Protein AF-A0A699WYA6-F1 (afdb_monomer_lite)

Sequence (122 aa):
RVDKDQLPVEGLEIEIPNAVVVGLRDGQAFYSYTVDDQGVTEESKRLILFVGQRPAPAAHLPVPQVKEAHNGFLEPIAQGPVQVAVAPYHAMAKGDTVKLTWQAYETGGNPLSPYLNTKTLG

Secondary structure (DSSP, 8-state):
-EEGGG--TT-------HHHHHHTTTSEEEE--EEEETTEEEEPPPEEEE-SS--TT--PPPPPEETTEETTEE-TT--S---EE----TT--TT-EEEEEE--B-TTSPBPPPEEEEEE--

Structure (mmCIF, N/CA/C/O backbone):
data_AF-A0A699WYA6-F1
#
_entry.id   AF-A0A699WYA6-F1
#
loop_
_atom_site.group_PDB
_atom_site.id
_atom_site.type_symbol
_atom_site.label_atom_id
_atom_site.label_alt_id
_atom_site.label_comp_id
_atom_site.label_asym_id
_atom_site.label_entity_id
_atom_site.label_seq_id
_atom_site.pdbx_PDB_ins_code
_atom_site.Cartn_x
_atom_site.Cartn_y
_atom_site.Cartn_z
_atom_site.occupancy
_atom_site.B_iso_or_equiv
_atom_site.auth_seq_id
_atom_site.auth_comp_id
_atom_site.auth_asym_id
_atom_site.auth_atom_id
_atom_site.pdbx_PDB_model_num
ATOM 1 N N . ARG A 1 1 ? 17.984 5.170 -19.667 1.00 63.50 1 ARG A N 1
ATOM 2 C CA . ARG A 1 1 ? 18.906 6.254 -19.271 1.00 63.50 1 ARG A CA 1
ATOM 3 C C . ARG A 1 1 ? 18.965 7.213 -20.432 1.00 63.50 1 ARG A C 1
ATOM 5 O O . ARG A 1 1 ? 19.363 6.786 -21.508 1.00 63.50 1 ARG A O 1
ATOM 12 N N . VAL A 1 2 ? 18.501 8.433 -20.220 1.00 70.00 2 VAL A N 1
ATOM 13 C CA . VAL A 1 2 ? 18.543 9.496 -21.225 1.00 70.00 2 VAL A CA 1
ATOM 14 C C . VAL A 1 2 ? 19.164 10.718 -20.570 1.00 70.00 2 VAL A C 1
ATOM 16 O O . VAL A 1 2 ? 18.948 10.944 -19.377 1.00 70.00 2 VAL A O 1
ATOM 19 N N . ASP A 1 3 ? 19.982 11.429 -21.335 1.00 76.12 3 ASP A N 1
ATOM 20 C CA . ASP A 1 3 ? 20.559 12.705 -20.927 1.00 76.12 3 ASP A CA 1
ATOM 21 C C . ASP A 1 3 ? 19.438 13.739 -20.793 1.00 76.12 3 ASP A C 1
ATOM 23 O O . ASP A 1 3 ? 18.596 13.870 -21.686 1.00 76.12 3 ASP A O 1
ATOM 27 N N . LYS A 1 4 ? 19.407 14.449 -19.665 1.00 74.75 4 LYS A N 1
ATOM 28 C CA . LYS A 1 4 ? 18.402 15.469 -19.371 1.00 74.75 4 LYS A CA 1
ATOM 29 C C . LYS A 1 4 ? 18.293 16.522 -20.473 1.00 74.75 4 LYS A C 1
ATOM 31 O O . LYS A 1 4 ? 17.179 16.927 -20.798 1.00 74.75 4 LYS A O 1
ATOM 36 N N . ASP A 1 5 ? 19.416 16.909 -21.073 1.00 79.06 5 ASP A N 1
ATOM 37 C CA . ASP A 1 5 ? 19.468 17.965 -22.089 1.00 79.06 5 ASP A CA 1
ATOM 38 C C . ASP A 1 5 ? 18.929 17.502 -23.456 1.00 79.06 5 ASP A C 1
ATOM 40 O O . ASP A 1 5 ? 18.731 18.310 -24.364 1.00 79.06 5 ASP A O 1
ATOM 44 N N . GLN A 1 6 ? 18.663 16.201 -23.609 1.00 76.94 6 GLN A N 1
ATOM 45 C CA . GLN A 1 6 ? 18.138 15.584 -24.830 1.00 76.94 6 GLN A CA 1
ATOM 46 C C . GLN A 1 6 ? 16.666 15.161 -24.701 1.00 76.94 6 GLN A C 1
ATOM 48 O O . GLN A 1 6 ? 16.121 14.558 -25.627 1.00 76.94 6 GLN A O 1
ATOM 53 N N . LEU A 1 7 ? 16.014 15.446 -23.568 1.00 75.56 7 LEU A N 1
ATOM 54 C CA . LEU A 1 7 ? 14.615 15.087 -23.346 1.00 75.56 7 LEU A CA 1
ATOM 55 C C . LEU A 1 7 ? 13.668 16.117 -23.987 1.00 75.56 7 LEU A C 1
ATOM 57 O O . LEU A 1 7 ? 13.734 17.299 -23.640 1.00 75.56 7 LEU A O 1
ATOM 61 N N . PRO A 1 8 ? 12.746 15.690 -24.872 1.00 79.50 8 PRO A N 1
ATOM 62 C CA . PRO A 1 8 ? 11.667 16.549 -25.347 1.00 79.50 8 PRO A CA 1
ATOM 63 C C . PRO A 1 8 ? 10.783 17.008 -24.183 1.00 79.50 8 PRO A C 1
ATOM 65 O O . PRO A 1 8 ? 10.618 16.284 -23.195 1.00 79.50 8 PRO A O 1
ATOM 68 N N . VAL A 1 9 ? 10.153 18.178 -24.317 1.00 75.50 9 VAL A N 1
ATOM 69 C CA . VAL A 1 9 ? 9.207 18.697 -23.307 1.00 75.50 9 VAL A CA 1
ATOM 70 C C . VAL A 1 9 ? 7.998 17.767 -23.170 1.00 75.50 9 VAL A C 1
ATOM 72 O O . VAL A 1 9 ? 7.421 17.634 -22.093 1.00 75.50 9 VAL A O 1
ATOM 75 N N . GLU A 1 10 ? 7.646 17.081 -24.254 1.00 80.88 10 GLU A N 1
ATOM 76 C CA . GLU A 1 10 ? 6.561 16.107 -24.333 1.00 80.88 10 GLU A CA 1
ATOM 77 C C . GLU A 1 10 ? 6.921 14.751 -23.693 1.00 80.88 10 GLU A C 1
ATOM 79 O O . GLU A 1 10 ? 6.043 13.912 -23.492 1.00 80.88 10 GLU A O 1
ATOM 84 N N . GLY A 1 11 ? 8.193 14.542 -23.333 1.00 76.19 11 GLY A N 1
ATOM 85 C CA . GLY A 1 11 ? 8.719 13.286 -22.808 1.00 76.19 11 GLY A CA 1
ATOM 86 C C . GLY A 1 11 ? 9.329 12.382 -23.882 1.00 76.19 11 GLY A C 1
ATOM 87 O O . GLY A 1 11 ? 9.493 12.761 -25.038 1.00 76.19 11 GLY A O 1
ATOM 88 N N . LEU A 1 12 ? 9.714 11.171 -23.474 1.00 81.00 12 LEU A N 1
ATOM 89 C CA . LEU A 1 12 ? 10.340 10.179 -24.346 1.00 81.00 12 LEU A CA 1
ATOM 90 C C . LEU A 1 12 ? 9.339 9.086 -24.716 1.00 81.00 12 LEU A C 1
ATOM 92 O O . LEU A 1 12 ? 8.844 8.373 -23.841 1.00 81.00 12 LEU A O 1
ATOM 96 N N . GLU A 1 13 ? 9.092 8.923 -26.012 1.00 82.75 13 GLU A N 1
ATOM 97 C CA . GLU A 1 13 ? 8.332 7.789 -26.524 1.00 82.75 13 GLU A CA 1
ATOM 98 C C . GLU A 1 13 ? 9.176 6.512 -26.445 1.00 82.75 13 GLU A C 1
ATOM 100 O O . GLU A 1 13 ? 10.328 6.473 -26.880 1.00 82.75 13 GLU A O 1
ATOM 105 N N . ILE A 1 14 ? 8.601 5.463 -25.856 1.00 83.06 14 ILE A N 1
ATOM 106 C CA . ILE A 1 14 ? 9.225 4.145 -25.746 1.00 83.06 14 ILE A CA 1
ATOM 107 C C . ILE A 1 14 ? 8.315 3.130 -26.420 1.00 83.06 14 ILE A C 1
ATOM 109 O O . ILE A 1 14 ? 7.202 2.869 -25.958 1.00 83.06 14 ILE A O 1
ATOM 113 N N . GLU A 1 15 ? 8.821 2.512 -27.481 1.00 88.81 15 GLU A N 1
ATOM 114 C CA . GLU A 1 15 ? 8.144 1.394 -28.120 1.00 88.81 15 GLU A CA 1
ATOM 115 C C . GLU A 1 15 ? 8.336 0.116 -27.298 1.00 88.81 15 GLU A C 1
ATOM 117 O O . GLU A 1 15 ? 9.455 -0.322 -27.021 1.00 88.81 15 GLU A O 1
ATOM 122 N N . ILE A 1 16 ? 7.222 -0.510 -26.920 1.00 86.25 16 ILE A N 1
ATOM 123 C CA . ILE A 1 16 ? 7.215 -1.804 -26.237 1.00 86.25 16 ILE A CA 1
ATOM 124 C C . ILE A 1 16 ? 6.717 -2.853 -27.235 1.00 86.25 16 ILE A C 1
ATOM 126 O O . ILE A 1 16 ? 5.578 -2.747 -27.700 1.00 86.25 16 ILE A O 1
ATOM 130 N N . PRO A 1 17 ? 7.511 -3.893 -27.559 1.00 92.31 17 PRO A N 1
ATOM 131 C CA . PRO A 1 17 ? 7.075 -4.919 -28.493 1.00 92.31 17 PRO A CA 1
ATOM 132 C C . PRO A 1 17 ? 5.791 -5.598 -28.015 1.00 92.31 17 PRO A C 1
ATOM 134 O O . PRO A 1 17 ? 5.705 -6.052 -26.873 1.00 92.31 17 PRO A O 1
ATOM 137 N N . ASN A 1 18 ? 4.815 -5.757 -28.911 1.00 85.94 18 ASN A N 1
ATOM 138 C CA . ASN A 1 18 ? 3.538 -6.387 -28.567 1.00 85.94 18 ASN A CA 1
ATOM 139 C C . ASN A 1 18 ? 3.716 -7.796 -27.973 1.00 85.94 18 ASN A C 1
ATOM 141 O O . ASN A 1 18 ? 2.978 -8.182 -27.076 1.00 85.94 18 ASN A O 1
ATOM 145 N N . ALA A 1 19 ? 4.732 -8.550 -28.407 1.00 91.44 19 ALA A N 1
ATOM 146 C CA . ALA A 1 19 ? 5.044 -9.864 -27.840 1.00 91.44 19 ALA A CA 1
ATOM 147 C C . ALA A 1 19 ? 5.338 -9.813 -26.326 1.00 91.44 19 ALA A C 1
ATOM 149 O O . ALA A 1 19 ? 4.932 -10.717 -25.599 1.00 91.44 19 ALA A O 1
ATOM 150 N N . VAL A 1 20 ? 5.980 -8.742 -25.841 1.00 86.12 20 VAL A N 1
ATOM 151 C CA . VAL A 1 20 ? 6.242 -8.519 -24.408 1.00 86.12 20 VAL A CA 1
ATOM 152 C C . VAL A 1 20 ? 4.933 -8.263 -23.667 1.00 86.12 20 VAL A C 1
ATOM 154 O O . VAL A 1 20 ? 4.678 -8.874 -22.634 1.00 86.12 20 VAL A O 1
ATOM 157 N N . VAL A 1 21 ? 4.068 -7.411 -24.224 1.00 85.75 21 VAL A N 1
ATOM 158 C CA . VAL A 1 21 ? 2.758 -7.093 -23.633 1.00 85.75 21 VAL A CA 1
ATOM 159 C C . VAL A 1 21 ? 1.860 -8.333 -23.590 1.00 85.75 21 VAL A C 1
ATOM 161 O O . VAL A 1 21 ? 1.236 -8.613 -22.571 1.00 85.75 21 VAL A O 1
ATOM 164 N N . VAL A 1 22 ? 1.832 -9.119 -24.669 1.00 86.75 22 VAL A N 1
ATOM 165 C CA . VAL A 1 22 ? 1.070 -10.374 -24.752 1.00 86.75 22 VAL A CA 1
ATOM 166 C C . VAL A 1 22 ? 1.581 -11.404 -23.745 1.00 86.75 22 VAL A C 1
ATOM 168 O O . VAL A 1 22 ? 0.766 -12.067 -23.106 1.00 86.75 22 VAL A O 1
ATOM 171 N N . GLY A 1 23 ? 2.900 -11.512 -23.560 1.00 83.44 23 GLY A N 1
ATOM 172 C CA . GLY A 1 23 ? 3.503 -12.392 -22.555 1.00 83.44 23 GLY A CA 1
ATOM 173 C C . GLY A 1 23 ? 3.170 -12.008 -21.108 1.00 83.44 23 GLY A C 1
ATOM 174 O O . GLY A 1 23 ? 3.227 -12.860 -20.227 1.00 83.44 23 GLY A O 1
ATOM 175 N N . LEU A 1 24 ? 2.782 -10.752 -20.867 1.00 84.25 24 LEU A N 1
ATOM 176 C CA . LEU A 1 24 ? 2.379 -10.227 -19.560 1.00 84.25 24 LEU A CA 1
ATOM 177 C C . LEU A 1 24 ? 0.858 -10.210 -19.349 1.00 84.25 24 LEU A C 1
ATOM 179 O O . LEU A 1 24 ? 0.397 -9.606 -18.383 1.00 84.25 24 LEU A O 1
ATOM 183 N N . ARG A 1 25 ? 0.065 -10.835 -20.231 1.00 82.75 25 ARG A N 1
ATOM 184 C CA . ARG A 1 25 ? -1.400 -10.875 -20.109 1.00 82.75 25 ARG A CA 1
ATOM 185 C C . ARG A 1 25 ? -1.833 -11.340 -18.711 1.00 82.75 25 ARG A C 1
ATOM 187 O O . ARG A 1 25 ? -1.398 -12.382 -18.234 1.00 82.75 25 ARG A O 1
ATOM 194 N N . ASP A 1 26 ? -2.708 -10.548 -18.099 1.00 80.75 26 ASP A N 1
ATOM 195 C CA . ASP A 1 26 ? -3.256 -10.697 -16.744 1.00 80.75 26 ASP A CA 1
ATOM 196 C C . ASP A 1 26 ? -2.191 -10.674 -15.624 1.00 80.75 26 ASP A C 1
ATOM 198 O O . ASP A 1 26 ? -2.451 -11.038 -14.476 1.00 80.75 26 ASP A O 1
ATOM 202 N N . GLY A 1 27 ? -0.986 -10.196 -15.949 1.00 80.94 27 GLY A N 1
ATOM 203 C CA . GLY A 1 27 ? 0.146 -10.020 -15.049 1.00 80.94 27 GLY A CA 1
ATOM 204 C C . GLY A 1 27 ? 0.373 -8.568 -14.615 1.00 80.94 27 GLY A C 1
ATOM 205 O O . GLY A 1 27 ? -0.432 -7.662 -14.857 1.00 80.94 27 GLY A O 1
ATOM 206 N N . GLN A 1 28 ? 1.509 -8.351 -13.950 1.00 80.69 28 GLN A N 1
ATOM 207 C CA . GLN A 1 28 ? 1.959 -7.041 -13.475 1.00 80.69 28 GLN A CA 1
ATOM 208 C C . GLN A 1 28 ? 3.258 -6.625 -14.166 1.00 80.69 28 GLN A C 1
ATOM 210 O O . GLN A 1 28 ? 4.128 -7.455 -14.428 1.00 80.69 28 GLN A O 1
ATOM 215 N N . ALA A 1 29 ? 3.401 -5.325 -14.403 1.00 84.75 29 ALA A N 1
ATOM 216 C CA . ALA A 1 29 ? 4.632 -4.694 -14.849 1.00 84.75 29 ALA A CA 1
ATOM 217 C C . ALA A 1 29 ? 5.009 -3.551 -13.900 1.00 84.75 29 ALA A C 1
ATOM 219 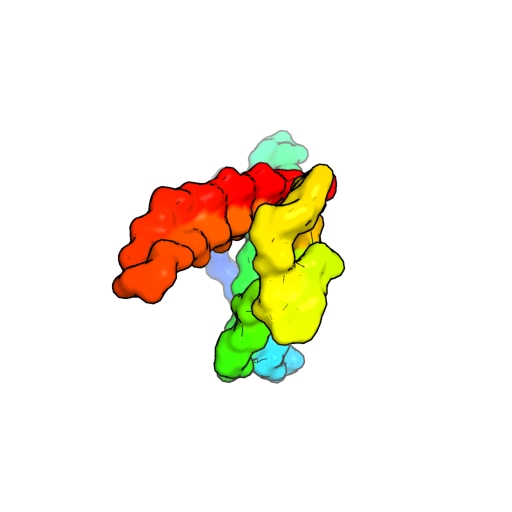O O . ALA A 1 29 ? 4.144 -2.912 -13.298 1.00 84.75 29 ALA A O 1
ATOM 220 N N . PHE A 1 30 ? 6.306 -3.278 -13.790 1.00 85.69 30 PHE A N 1
ATOM 221 C CA . PHE A 1 30 ? 6.834 -2.137 -13.050 1.00 85.69 30 PHE A CA 1
ATOM 222 C C . PHE A 1 30 ? 7.491 -1.174 -14.032 1.00 85.69 30 PHE A C 1
ATOM 224 O O . PHE A 1 30 ? 8.251 -1.603 -14.898 1.00 85.69 30 PHE A O 1
ATOM 231 N N . TYR A 1 31 ? 7.205 0.116 -13.886 1.00 85.31 31 TYR A N 1
ATOM 232 C CA . TYR A 1 31 ? 7.815 1.174 -14.680 1.00 85.31 31 TYR A CA 1
ATOM 233 C C . TYR A 1 31 ? 8.552 2.156 -13.773 1.00 85.31 31 TYR A C 1
ATOM 235 O O . TYR A 1 31 ? 7.968 2.713 -12.843 1.00 85.31 31 TYR 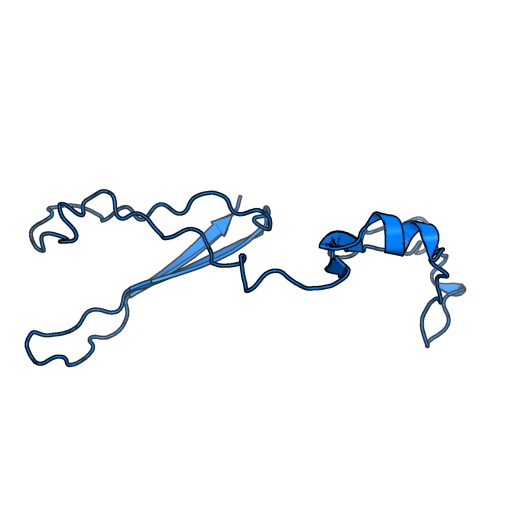A O 1
ATOM 243 N N . SER A 1 32 ? 9.828 2.376 -14.061 1.00 87.50 32 SER A N 1
ATOM 244 C CA . SER A 1 32 ? 10.637 3.466 -13.522 1.00 87.50 32 SER A CA 1
ATOM 245 C C . SER A 1 32 ? 11.595 3.957 -14.598 1.00 87.50 32 SER A C 1
ATOM 247 O O . SER A 1 32 ? 11.862 3.263 -15.582 1.00 87.50 32 SER A O 1
ATOM 249 N N . TYR A 1 33 ? 12.105 5.170 -14.420 1.00 85.25 33 TYR A N 1
ATOM 250 C CA . TYR A 1 33 ? 13.091 5.757 -15.315 1.00 85.25 33 TYR A CA 1
ATOM 251 C C . TYR A 1 33 ? 14.225 6.409 -14.525 1.00 85.25 33 TYR A C 1
ATOM 253 O O . TYR A 1 33 ? 14.077 6.764 -13.357 1.00 85.25 33 TYR A O 1
ATOM 261 N N . THR A 1 34 ? 15.367 6.563 -15.191 1.00 86.19 34 THR A N 1
ATOM 262 C CA . THR A 1 34 ? 16.521 7.326 -14.711 1.00 86.19 34 THR A CA 1
ATOM 263 C C . THR A 1 34 ? 16.874 8.385 -15.743 1.00 86.19 34 THR A C 1
ATOM 265 O O . THR A 1 34 ? 16.991 8.085 -16.941 1.00 86.19 34 THR A O 1
ATOM 268 N N . VAL A 1 35 ? 17.051 9.613 -15.264 1.00 83.81 35 VAL A N 1
ATOM 269 C CA . VAL A 1 35 ? 17.585 10.735 -16.040 1.00 83.81 35 VAL A CA 1
ATOM 270 C C . VAL A 1 35 ? 19.020 10.957 -15.590 1.00 83.81 35 VAL A C 1
ATOM 272 O O . VAL A 1 35 ? 19.306 10.901 -14.395 1.00 83.81 35 VAL A O 1
ATOM 275 N N . ASP A 1 36 ? 19.915 11.135 -16.553 1.00 83.31 36 ASP A N 1
ATOM 276 C CA . ASP A 1 36 ? 21.289 11.542 -16.291 1.00 83.31 36 ASP A CA 1
ATOM 277 C C . ASP A 1 36 ? 21.348 13.069 -16.273 1.00 83.31 36 ASP A C 1
ATOM 279 O O . ASP A 1 36 ? 21.058 13.708 -17.283 1.00 83.31 36 ASP A O 1
ATOM 283 N N . ASP A 1 37 ? 21.663 13.639 -15.114 1.00 82.75 37 ASP A N 1
ATOM 284 C CA . ASP A 1 37 ? 21.881 15.070 -14.924 1.00 82.75 37 ASP A CA 1
ATOM 285 C C . ASP A 1 37 ? 23.352 15.278 -14.562 1.00 82.75 37 ASP A C 1
ATOM 287 O O . ASP A 1 37 ? 23.748 15.185 -13.398 1.00 82.75 37 ASP A O 1
ATOM 291 N N . GLN A 1 38 ? 24.188 15.474 -15.584 1.00 82.62 38 GLN A N 1
ATOM 292 C CA . GLN A 1 38 ? 25.625 15.731 -15.429 1.00 82.62 38 GLN A CA 1
ATOM 293 C C . GLN A 1 38 ? 26.360 14.667 -14.586 1.00 82.62 38 GLN A C 1
ATOM 295 O O . GLN A 1 38 ? 27.241 14.981 -13.784 1.00 82.62 38 GLN A O 1
ATOM 300 N N . GLY A 1 39 ? 26.008 13.389 -14.761 1.00 79.31 39 GLY A N 1
ATOM 301 C CA . GLY A 1 39 ? 26.599 12.267 -14.031 1.00 79.31 39 GLY A CA 1
ATOM 302 C C . GLY A 1 39 ? 25.882 11.909 -12.727 1.00 79.31 39 GLY A C 1
ATOM 303 O O . GLY A 1 39 ? 26.236 10.905 -12.105 1.00 79.31 39 GLY A O 1
ATOM 304 N N . VAL A 1 40 ? 24.863 12.674 -12.325 1.00 78.44 40 VAL A N 1
ATOM 305 C CA . VAL A 1 40 ? 23.955 12.327 -11.227 1.00 78.44 40 VAL A CA 1
ATOM 306 C C . VAL A 1 40 ? 22.758 11.569 -11.795 1.00 78.44 40 VAL A C 1
ATOM 308 O O . VAL A 1 40 ? 22.075 12.045 -12.697 1.00 78.44 40 VAL A O 1
ATOM 311 N N . THR A 1 41 ? 22.486 10.380 -11.256 1.00 81.50 41 THR A N 1
ATOM 312 C CA . THR A 1 41 ? 21.340 9.557 -11.661 1.00 81.50 41 THR A CA 1
ATOM 313 C C . THR A 1 41 ? 20.505 9.170 -10.452 1.00 81.50 41 THR A C 1
ATOM 315 O O . THR A 1 41 ? 20.981 8.429 -9.590 1.00 81.50 41 THR A O 1
ATOM 318 N N . GLU A 1 42 ? 19.246 9.600 -10.432 1.00 82.38 42 GLU A N 1
ATOM 319 C CA . GLU A 1 42 ? 18.241 9.146 -9.469 1.00 82.38 42 GLU A CA 1
ATOM 320 C C . GLU A 1 42 ? 17.139 8.351 -10.186 1.00 82.38 42 GLU A C 1
ATOM 322 O O . GLU A 1 42 ? 16.692 8.716 -11.277 1.00 82.38 42 GLU A O 1
ATOM 327 N N . GLU A 1 43 ? 16.725 7.226 -9.593 1.00 85.12 43 GLU A N 1
ATOM 328 C CA . GLU A 1 43 ? 15.601 6.425 -10.092 1.00 85.12 43 GLU A CA 1
ATOM 329 C C . GLU A 1 43 ? 14.281 7.070 -9.658 1.00 85.12 43 GLU A C 1
ATOM 331 O O . GLU A 1 43 ? 14.098 7.434 -8.494 1.00 85.12 43 GLU A O 1
ATOM 336 N N . SER A 1 44 ? 13.333 7.182 -10.588 1.00 84.38 44 SER A N 1
ATOM 337 C CA . SER A 1 44 ? 11.977 7.618 -10.273 1.00 84.38 44 SER A CA 1
ATOM 338 C C . SER A 1 44 ? 11.284 6.658 -9.297 1.00 84.38 44 SER A C 1
ATOM 340 O O . SER A 1 44 ? 11.651 5.490 -9.145 1.00 84.38 44 SER A O 1
ATOM 342 N N . LYS A 1 45 ? 10.165 7.103 -8.710 1.00 82.00 45 LYS A N 1
ATOM 343 C CA . LYS A 1 45 ? 9.226 6.167 -8.073 1.00 82.00 45 LYS A CA 1
ATOM 344 C C . LYS A 1 45 ? 8.762 5.124 -9.096 1.00 82.00 45 LYS A C 1
ATOM 346 O O . LYS A 1 45 ? 8.568 5.451 -10.269 1.00 82.00 45 LYS A O 1
ATOM 351 N N . ARG A 1 46 ? 8.566 3.884 -8.640 1.00 84.12 46 ARG A N 1
ATOM 352 C CA . ARG A 1 46 ? 8.031 2.798 -9.470 1.00 84.12 46 ARG A CA 1
ATOM 353 C C . ARG A 1 46 ? 6.519 2.909 -9.575 1.00 84.12 46 ARG A C 1
ATOM 355 O O . ARG A 1 46 ? 5.827 2.977 -8.561 1.00 84.12 46 ARG A O 1
ATOM 362 N N . LEU A 1 47 ? 6.017 2.879 -10.800 1.00 78.06 47 LEU A N 1
ATOM 363 C CA . LEU A 1 47 ? 4.603 2.716 -11.089 1.00 78.06 47 LEU A CA 1
ATOM 364 C C . LEU A 1 47 ? 4.303 1.232 -11.311 1.00 78.06 47 LEU A C 1
ATOM 366 O O . LEU A 1 47 ? 5.005 0.565 -12.069 1.00 78.06 47 LEU A O 1
ATOM 370 N N . ILE A 1 48 ? 3.258 0.722 -10.658 1.00 81.06 48 ILE A N 1
ATOM 371 C CA . ILE A 1 48 ? 2.773 -0.648 -10.854 1.00 81.06 48 ILE A CA 1
ATOM 372 C C . ILE A 1 48 ? 1.639 -0.615 -11.875 1.00 81.06 48 ILE A C 1
ATOM 374 O O . ILE A 1 48 ? 0.634 0.072 -11.683 1.00 81.06 48 ILE A O 1
ATOM 378 N N . LEU A 1 49 ? 1.799 -1.378 -12.947 1.00 81.38 49 LEU A N 1
ATOM 379 C CA . LEU A 1 49 ? 0.865 -1.484 -14.059 1.00 81.38 49 LEU A CA 1
ATOM 380 C C . LEU A 1 49 ? 0.293 -2.904 -14.097 1.00 81.38 49 LEU A C 1
ATOM 382 O O . LEU A 1 49 ? 1.006 -3.873 -13.849 1.00 81.38 49 LEU A O 1
ATOM 386 N N . PHE A 1 50 ? -0.989 -3.029 -14.426 1.00 81.25 50 PHE A N 1
ATOM 387 C CA . PHE A 1 50 ? -1.628 -4.317 -14.701 1.00 81.25 50 PHE A CA 1
ATOM 388 C C . PHE A 1 50 ? -1.903 -4.401 -16.196 1.00 81.25 50 PHE A C 1
ATOM 390 O O . PHE A 1 50 ? -2.449 -3.456 -16.768 1.00 81.25 50 PHE A O 1
ATOM 397 N N . VAL A 1 51 ? -1.529 -5.514 -16.820 1.00 84.00 51 VAL A N 1
ATOM 398 C CA . VAL A 1 51 ? -1.725 -5.730 -18.257 1.00 84.00 51 VAL A CA 1
ATOM 399 C C . VAL A 1 51 ? -2.908 -6.672 -18.446 1.00 84.00 51 VAL A C 1
ATOM 401 O O . VAL A 1 51 ? -2.864 -7.802 -17.983 1.00 84.00 51 VAL A O 1
ATOM 404 N N . GLY A 1 52 ? -3.966 -6.234 -19.132 1.00 77.81 52 GLY A N 1
ATOM 405 C CA . GLY A 1 52 ? -5.171 -7.047 -19.353 1.00 77.81 52 GLY A CA 1
ATOM 406 C C . GLY A 1 52 ? -6.287 -6.771 -18.344 1.00 77.81 52 GLY A C 1
ATOM 407 O O . GLY A 1 52 ? -6.460 -5.633 -17.898 1.00 77.81 52 GLY A O 1
ATOM 408 N N . GLN A 1 53 ? -7.090 -7.790 -18.019 1.00 67.06 53 GLN A N 1
ATOM 409 C CA . GLN A 1 53 ? -8.169 -7.611 -17.050 1.00 67.06 53 GLN A CA 1
ATOM 410 C C . GLN A 1 53 ? -7.582 -7.617 -15.646 1.00 67.06 53 GLN A C 1
ATOM 412 O O . GLN A 1 53 ? -7.083 -8.631 -15.169 1.00 67.06 53 GLN A O 1
ATOM 417 N N . ARG A 1 54 ? -7.674 -6.476 -14.954 1.00 58.22 54 ARG A N 1
ATOM 418 C CA . ARG A 1 54 ? -7.395 -6.431 -13.519 1.00 58.22 54 ARG A CA 1
ATOM 419 C C . ARG A 1 54 ? -8.364 -7.415 -12.848 1.00 58.22 54 ARG A C 1
ATOM 421 O O . ARG A 1 54 ? -9.572 -7.180 -12.939 1.00 58.22 54 ARG A O 1
ATOM 428 N N . PRO A 1 55 ? -7.880 -8.475 -12.171 1.00 56.72 55 PRO A N 1
ATOM 429 C CA . PRO A 1 55 ? -8.760 -9.307 -11.367 1.00 56.72 55 PRO A CA 1
ATOM 430 C C . PRO A 1 55 ? -9.542 -8.384 -10.428 1.00 56.72 55 PRO A C 1
ATOM 432 O O . PRO A 1 55 ? -8.942 -7.462 -9.860 1.00 56.72 55 PRO A O 1
ATOM 435 N N . ALA A 1 56 ? -10.861 -8.591 -10.307 1.00 56.09 56 ALA A N 1
ATOM 436 C CA . ALA A 1 56 ? -11.716 -7.857 -9.368 1.00 56.09 56 ALA A CA 1
ATOM 437 C C . ALA A 1 56 ? -10.951 -7.660 -8.054 1.00 56.09 56 ALA A C 1
ATOM 439 O O . ALA A 1 56 ? -10.333 -8.624 -7.604 1.00 56.09 56 ALA A O 1
ATOM 440 N N . PRO A 1 57 ? -10.884 -6.427 -7.517 1.00 51.19 57 PRO A N 1
ATOM 441 C CA . PRO A 1 57 ? -9.768 -5.947 -6.713 1.00 51.19 57 PRO A CA 1
ATOM 442 C C . PRO A 1 57 ? -9.304 -6.993 -5.699 1.00 51.19 57 PRO A C 1
ATOM 444 O O . PRO A 1 57 ? -9.848 -7.125 -4.610 1.00 51.19 57 PRO A O 1
ATOM 447 N N . ALA A 1 58 ? -8.242 -7.715 -6.055 1.00 49.47 58 ALA A N 1
ATOM 448 C CA . ALA A 1 58 ? -7.465 -8.494 -5.100 1.00 49.47 58 ALA A CA 1
ATOM 449 C C . ALA A 1 58 ? -6.600 -7.566 -4.224 1.00 49.47 58 ALA A C 1
ATOM 451 O O . ALA A 1 58 ? -5.922 -8.018 -3.312 1.00 49.47 58 ALA A O 1
ATOM 452 N N . ALA A 1 59 ? -6.639 -6.253 -4.479 1.00 52.88 59 ALA A N 1
ATOM 453 C CA . ALA A 1 59 ? -5.977 -5.216 -3.698 1.00 52.88 59 ALA A CA 1
ATOM 454 C C . ALA A 1 59 ? -6.791 -4.806 -2.458 1.00 52.88 59 ALA A C 1
ATOM 456 O O . ALA A 1 59 ? -6.815 -3.633 -2.089 1.00 52.88 59 ALA A O 1
ATOM 457 N N . HIS A 1 60 ? -7.478 -5.747 -1.812 1.00 61.09 60 HIS A N 1
ATOM 458 C CA . HIS A 1 60 ? -7.862 -5.509 -0.430 1.00 61.09 60 HIS A CA 1
ATOM 459 C C . HIS A 1 60 ? -6.577 -5.614 0.383 1.00 61.09 60 HIS A C 1
ATOM 461 O O . HIS A 1 60 ? -5.866 -6.619 0.305 1.00 61.09 60 HIS A O 1
ATOM 467 N N . LEU A 1 61 ? -6.253 -4.558 1.135 1.00 68.69 61 LEU A N 1
ATOM 468 C CA . LEU A 1 61 ? -5.277 -4.691 2.208 1.00 68.69 61 LEU A CA 1
ATOM 469 C C . LEU A 1 61 ? -5.665 -5.931 3.028 1.00 68.69 61 LEU A C 1
ATOM 471 O O . LEU A 1 61 ? -6.862 -6.153 3.249 1.00 68.69 61 LEU A O 1
ATOM 475 N N . PRO A 1 62 ? -4.695 -6.760 3.443 1.00 75.19 62 PRO A N 1
ATOM 476 C CA . PRO A 1 62 ? -4.995 -7.927 4.245 1.00 75.19 62 PRO A CA 1
ATOM 477 C C . PRO A 1 62 ? -5.801 -7.489 5.461 1.00 75.19 62 PRO A C 1
ATOM 479 O O . PRO A 1 62 ? -5.515 -6.453 6.069 1.00 75.19 62 PRO A O 1
ATOM 482 N N . VAL A 1 63 ? -6.831 -8.272 5.779 1.00 82.50 63 VAL A N 1
ATOM 483 C CA . VAL A 1 63 ? -7.740 -7.958 6.878 1.00 82.50 63 VAL A CA 1
ATOM 484 C C . VAL A 1 63 ? -6.918 -7.794 8.161 1.00 82.50 63 VAL A C 1
ATOM 486 O O . VAL A 1 63 ? -6.191 -8.729 8.526 1.00 82.50 63 VAL A O 1
ATOM 489 N N . PRO A 1 64 ? -7.004 -6.637 8.845 1.00 85.50 64 PRO A N 1
ATOM 490 C CA . PRO A 1 64 ? -6.292 -6.431 10.094 1.00 85.50 64 PRO A CA 1
ATOM 491 C C . PRO A 1 64 ? -6.768 -7.445 11.135 1.00 85.50 64 PRO A C 1
ATOM 493 O O . PRO A 1 64 ? -7.963 -7.689 11.285 1.00 85.50 64 PRO A O 1
ATOM 496 N N . GLN A 1 65 ? -5.824 -8.028 11.861 1.00 88.38 65 GLN A N 1
ATOM 497 C CA . GLN A 1 65 ? -6.088 -8.956 12.952 1.00 88.38 65 GLN A CA 1
ATOM 498 C C . GLN A 1 65 ? -5.944 -8.218 14.279 1.00 88.38 65 GLN A C 1
ATOM 500 O O . GLN A 1 65 ? -4.919 -7.582 14.525 1.00 88.38 65 GLN A O 1
ATOM 505 N N . VAL A 1 66 ? -6.958 -8.310 15.135 1.00 89.31 66 VAL A N 1
ATOM 506 C CA . VAL A 1 66 ? -6.929 -7.769 16.498 1.00 89.31 66 V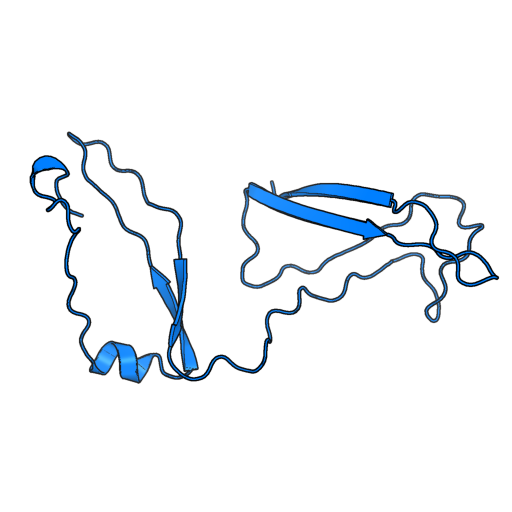AL A CA 1
ATOM 507 C C . VAL A 1 66 ? -6.610 -8.923 17.439 1.00 89.31 66 VAL A C 1
ATOM 509 O O . VAL A 1 66 ? -7.427 -9.828 17.582 1.00 89.31 66 VAL A O 1
ATOM 512 N N . LYS A 1 67 ? -5.420 -8.932 18.047 1.00 87.44 67 LYS A N 1
ATOM 513 C CA . LYS A 1 67 ? -4.946 -10.101 18.809 1.00 87.44 67 LYS A CA 1
ATOM 514 C C . LYS A 1 67 ? -5.766 -10.377 20.067 1.00 87.44 67 LYS A C 1
ATOM 516 O O . LYS A 1 67 ? -5.886 -11.523 20.476 1.00 87.44 67 LYS A O 1
ATOM 521 N N . GLU A 1 68 ? -6.300 -9.331 20.682 1.00 87.56 68 GLU A N 1
ATOM 522 C CA . GLU A 1 68 ? -7.069 -9.403 21.923 1.00 87.56 68 GLU A CA 1
ATOM 523 C C . GLU A 1 68 ? -8.561 -9.693 21.674 1.00 87.56 68 GLU A C 1
ATOM 525 O O . GLU A 1 68 ? -9.316 -9.901 22.626 1.00 87.56 68 GLU A O 1
ATOM 530 N N . ALA A 1 69 ? -8.999 -9.726 20.409 1.00 86.25 69 ALA A N 1
ATOM 531 C CA . ALA A 1 69 ? -10.370 -10.067 20.061 1.00 86.25 69 ALA A CA 1
ATOM 532 C C . ALA A 1 69 ? -10.585 -11.587 20.108 1.00 86.25 69 ALA A C 1
ATOM 534 O O . ALA A 1 69 ? -9.840 -12.357 19.503 1.00 86.25 69 ALA A O 1
ATOM 535 N N . HIS A 1 70 ? -11.650 -12.016 20.780 1.00 81.44 70 HIS A N 1
ATOM 536 C CA . HIS A 1 70 ? -12.041 -13.416 20.914 1.00 81.44 70 HIS A CA 1
ATOM 537 C C . HIS A 1 70 ? -13.454 -13.600 20.366 1.00 81.44 70 HIS A C 1
ATOM 539 O O . HIS A 1 70 ? -14.359 -12.841 20.699 1.00 81.44 70 HIS A O 1
ATOM 545 N N . ASN A 1 71 ? -13.657 -14.599 19.500 1.00 81.31 71 ASN A N 1
ATOM 546 C CA . ASN A 1 71 ? -14.953 -14.877 18.861 1.00 81.31 71 ASN A CA 1
ATOM 547 C C . ASN A 1 71 ? -15.584 -13.663 18.145 1.00 81.31 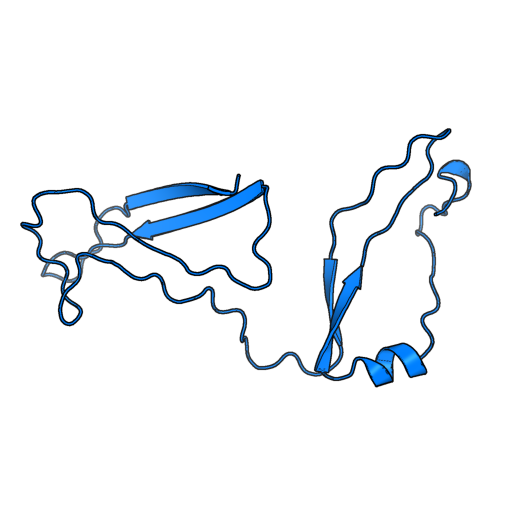71 ASN A C 1
ATOM 549 O O . ASN A 1 71 ? -16.802 -13.557 18.058 1.00 81.31 71 ASN A O 1
ATOM 553 N N . GLY A 1 72 ? -14.759 -12.738 17.642 1.00 78.88 72 GLY A N 1
ATOM 554 C CA . GLY A 1 72 ? -15.225 -11.505 16.997 1.00 78.88 72 GLY A CA 1
ATOM 555 C C . GLY A 1 72 ? -15.585 -10.372 17.963 1.00 78.88 72 GLY A C 1
ATOM 556 O O . GLY A 1 72 ? -16.020 -9.317 17.510 1.00 78.88 72 GLY A O 1
ATOM 557 N N . PHE A 1 73 ? -15.365 -10.552 19.266 1.00 79.38 73 PHE A N 1
ATOM 558 C CA . PHE A 1 73 ? -15.611 -9.543 20.289 1.00 79.38 73 PHE A CA 1
ATOM 559 C C . PHE A 1 73 ? -14.295 -9.067 20.895 1.00 79.38 73 PHE A C 1
ATOM 561 O O . PHE A 1 73 ? -13.432 -9.863 21.262 1.00 79.38 73 PHE A O 1
ATOM 568 N N . LEU A 1 74 ? -14.147 -7.750 21.006 1.00 80.50 74 LEU A N 1
ATOM 569 C CA . LEU A 1 74 ? -13.105 -7.137 21.816 1.00 80.50 74 LEU A CA 1
ATOM 570 C C . LEU A 1 74 ? -13.714 -6.806 23.179 1.00 80.50 74 LEU A C 1
ATOM 572 O O . LEU A 1 74 ? -14.613 -5.971 23.265 1.00 80.50 74 LEU A O 1
ATOM 576 N N . GLU A 1 75 ? -13.235 -7.472 24.225 1.00 76.25 75 GLU A N 1
ATOM 577 C CA . GLU A 1 75 ? -13.695 -7.235 25.592 1.00 76.25 75 GLU A CA 1
ATOM 578 C C . GLU A 1 75 ? -13.298 -5.817 26.043 1.00 76.25 75 GLU A C 1
ATOM 580 O O . GLU A 1 75 ? -12.102 -5.508 26.085 1.00 76.25 75 GLU A O 1
ATOM 585 N N . PRO A 1 76 ? -14.250 -4.942 26.424 1.00 68.38 76 PRO A N 1
ATOM 586 C CA . PRO A 1 76 ? -13.950 -3.559 26.811 1.00 68.38 76 PRO A CA 1
ATOM 587 C C . PRO A 1 76 ? -13.039 -3.439 28.040 1.00 68.38 76 PRO A C 1
ATOM 589 O O . PRO A 1 76 ? -12.420 -2.403 28.256 1.00 68.38 76 PRO A O 1
ATOM 592 N N . ILE A 1 77 ? -12.973 -4.497 28.856 1.00 66.81 77 ILE A N 1
ATOM 593 C CA . ILE A 1 77 ? -12.190 -4.564 30.098 1.00 66.81 77 ILE A CA 1
ATOM 594 C C . ILE A 1 77 ? -10.775 -5.117 29.836 1.00 66.81 77 ILE A C 1
ATOM 596 O O . ILE A 1 77 ? -10.021 -5.357 30.778 1.00 66.81 77 ILE A O 1
ATOM 600 N N . ALA A 1 78 ? -10.369 -5.314 28.573 1.00 61.88 78 ALA A N 1
ATOM 601 C CA . ALA A 1 78 ? -8.992 -5.678 28.245 1.00 61.88 78 ALA A CA 1
ATOM 602 C C . ALA A 1 78 ? -8.022 -4.679 28.910 1.00 61.88 78 ALA A C 1
ATOM 604 O O . ALA A 1 78 ? -7.964 -3.506 28.550 1.00 61.88 78 ALA A O 1
ATOM 605 N N . GLN A 1 79 ? -7.282 -5.137 29.927 1.00 62.09 79 GLN A N 1
ATOM 606 C CA . GLN A 1 79 ? -6.500 -4.288 30.840 1.00 62.09 79 GLN A CA 1
ATOM 607 C C . GLN A 1 79 ? -5.199 -3.741 30.218 1.00 62.09 79 GLN A C 1
ATOM 609 O O . GLN A 1 79 ? -4.248 -3.419 30.927 1.00 62.09 79 GLN A O 1
ATOM 614 N N . GLY A 1 80 ? -5.120 -3.661 28.891 1.00 73.56 80 GLY A N 1
ATOM 615 C CA . GLY A 1 80 ? -3.898 -3.328 28.177 1.00 73.56 80 GLY A CA 1
ATOM 616 C C . GLY A 1 80 ? -4.135 -2.816 26.757 1.00 73.56 80 GLY A C 1
ATOM 617 O O . GLY A 1 80 ? -5.270 -2.768 26.282 1.00 73.56 80 GLY A O 1
ATOM 618 N N . PRO A 1 81 ? -3.057 -2.402 26.072 1.00 78.00 81 PRO A N 1
ATOM 619 C CA . PRO A 1 81 ? -3.135 -1.913 24.705 1.00 78.00 81 PRO A CA 1
ATOM 620 C C . PRO A 1 81 ? -3.583 -3.019 23.744 1.00 78.00 81 PRO A C 1
ATOM 622 O O . PRO A 1 81 ? -3.116 -4.152 23.823 1.00 78.00 81 PRO A O 1
ATOM 625 N N . VAL A 1 82 ? -4.445 -2.651 22.797 1.00 84.50 82 VAL A N 1
ATOM 626 C CA . VAL A 1 82 ? -4.914 -3.533 21.724 1.00 84.50 82 VAL A CA 1
ATOM 627 C C . VAL A 1 82 ? -3.879 -3.571 20.602 1.00 84.50 82 VAL A C 1
ATOM 629 O O . VAL A 1 82 ? -3.479 -2.533 20.068 1.00 84.50 82 VAL A O 1
ATOM 632 N N . GLN A 1 83 ? -3.451 -4.767 20.217 1.00 88.69 83 GLN A N 1
ATOM 633 C CA . GLN A 1 83 ? -2.523 -4.997 19.124 1.00 88.69 83 GLN A CA 1
ATOM 634 C C . GLN A 1 83 ? -3.277 -5.315 17.840 1.00 88.69 83 GLN A C 1
ATOM 636 O O . GLN A 1 83 ? -3.871 -6.383 17.676 1.00 88.69 83 GLN A O 1
ATOM 641 N N . VAL A 1 84 ? -3.154 -4.402 16.880 1.00 88.75 84 VAL A N 1
ATOM 642 C CA . VAL A 1 84 ? -3.617 -4.612 15.509 1.00 88.75 84 VAL A CA 1
ATOM 643 C C . VAL A 1 84 ? -2.432 -5.013 14.635 1.00 88.75 84 VAL A C 1
ATOM 645 O O . VAL A 1 84 ? -1.455 -4.272 14.517 1.00 88.75 84 VAL A O 1
ATOM 648 N N . ALA A 1 85 ? -2.515 -6.190 14.022 1.00 88.75 85 ALA A N 1
ATOM 649 C CA . ALA A 1 85 ? -1.523 -6.709 13.093 1.00 88.75 85 ALA A CA 1
ATOM 650 C C . ALA A 1 85 ? -2.076 -6.709 11.664 1.00 88.75 85 ALA A C 1
ATOM 652 O O . ALA A 1 85 ? -3.180 -7.184 11.412 1.00 88.75 85 ALA A O 1
ATOM 653 N N . VAL A 1 86 ? -1.284 -6.208 10.720 1.00 85.62 86 VAL A N 1
ATOM 654 C CA . VAL A 1 86 ? -1.580 -6.253 9.283 1.00 85.62 86 VAL A CA 1
ATOM 655 C C . VAL A 1 86 ? -0.475 -7.071 8.630 1.00 85.62 86 VAL A C 1
ATOM 657 O O . VAL A 1 86 ? 0.705 -6.788 8.845 1.00 85.62 86 VAL A O 1
ATOM 660 N N . ALA A 1 87 ? -0.840 -8.108 7.877 1.00 83.56 87 ALA A N 1
ATOM 661 C CA . ALA A 1 87 ? 0.144 -8.899 7.147 1.00 83.56 87 ALA A CA 1
ATOM 662 C C . ALA A 1 87 ? 0.820 -8.042 6.054 1.00 83.56 87 ALA A C 1
ATOM 664 O O . ALA A 1 87 ? 0.191 -7.120 5.527 1.00 83.56 87 ALA A O 1
ATOM 665 N N . PRO A 1 88 ? 2.078 -8.326 5.678 1.00 82.06 88 PRO A N 1
ATOM 666 C CA . PRO A 1 88 ? 2.684 -7.701 4.510 1.00 82.06 88 PRO A CA 1
ATOM 667 C C . PRO A 1 88 ? 1.822 -7.919 3.261 1.00 82.06 88 PRO A C 1
ATOM 669 O O . PRO A 1 88 ? 1.389 -9.039 2.991 1.00 82.06 88 PRO A O 1
ATOM 672 N N . TYR A 1 89 ? 1.566 -6.853 2.503 1.00 77.19 89 TYR A N 1
ATOM 673 C CA . TYR A 1 89 ? 0.875 -6.922 1.213 1.00 77.19 89 TYR A CA 1
ATOM 674 C C . TYR A 1 89 ? 1.851 -6.673 0.067 1.00 77.19 89 TYR A C 1
ATOM 676 O O . TYR A 1 89 ? 2.905 -6.077 0.258 1.00 77.19 89 TYR A O 1
ATOM 684 N N . HIS A 1 90 ? 1.496 -7.121 -1.138 1.00 69.56 90 HIS A N 1
ATOM 685 C CA . HIS A 1 90 ? 2.416 -7.178 -2.281 1.00 69.56 90 HIS A CA 1
ATOM 686 C C . HIS A 1 90 ? 3.054 -5.825 -2.659 1.00 69.56 90 HIS A C 1
ATOM 688 O O . HIS A 1 90 ? 4.158 -5.787 -3.185 1.00 69.56 90 HIS A O 1
ATOM 694 N N . ALA A 1 91 ? 2.367 -4.715 -2.386 1.00 73.69 91 ALA A N 1
ATOM 695 C CA . ALA A 1 91 ? 2.851 -3.360 -2.649 1.00 73.69 91 ALA A CA 1
ATOM 696 C C . ALA A 1 91 ? 3.448 -2.655 -1.412 1.00 73.69 91 ALA A C 1
ATOM 698 O O . ALA A 1 91 ? 3.684 -1.457 -1.477 1.00 73.69 91 ALA A O 1
ATOM 699 N N . MET A 1 92 ? 3.644 -3.355 -0.288 1.00 81.81 92 MET A N 1
ATOM 700 C CA . MET A 1 92 ? 4.179 -2.777 0.947 1.00 81.81 92 MET A CA 1
ATOM 701 C C . MET A 1 92 ? 5.683 -2.502 0.799 1.00 81.81 92 MET A C 1
ATOM 703 O O . MET A 1 92 ? 6.459 -3.428 0.566 1.00 81.81 92 MET A O 1
ATOM 707 N N . ALA A 1 93 ? 6.100 -1.249 0.972 1.00 81.69 93 ALA A N 1
ATOM 708 C CA . ALA A 1 93 ? 7.488 -0.814 0.846 1.00 81.69 93 ALA A CA 1
ATOM 709 C C . ALA A 1 93 ? 7.967 0.015 2.051 1.00 81.69 93 ALA A C 1
ATOM 711 O O . ALA A 1 93 ? 7.188 0.636 2.776 1.00 81.69 93 ALA A O 1
ATOM 712 N N . LYS A 1 94 ? 9.290 0.054 2.254 1.00 85.94 94 LYS A N 1
ATOM 713 C CA . LYS A 1 94 ? 9.923 0.969 3.213 1.00 85.94 94 LYS A CA 1
ATOM 714 C C . LYS A 1 94 ? 9.580 2.416 2.853 1.00 85.94 94 LYS A C 1
ATOM 716 O O . LYS A 1 94 ? 9.695 2.812 1.696 1.00 85.94 94 LYS A O 1
ATOM 721 N N . GLY A 1 95 ? 9.191 3.204 3.851 1.00 86.62 95 GLY A N 1
ATOM 722 C CA . GLY A 1 95 ? 8.714 4.575 3.674 1.00 86.62 95 GLY A CA 1
ATOM 723 C C . GLY A 1 95 ? 7.205 4.696 3.435 1.00 86.62 95 GLY A C 1
ATOM 724 O O . GLY A 1 95 ? 6.681 5.808 3.527 1.00 86.62 95 GLY A O 1
ATOM 725 N N . ASP A 1 96 ? 6.483 3.592 3.212 1.00 85.62 96 ASP A N 1
ATOM 726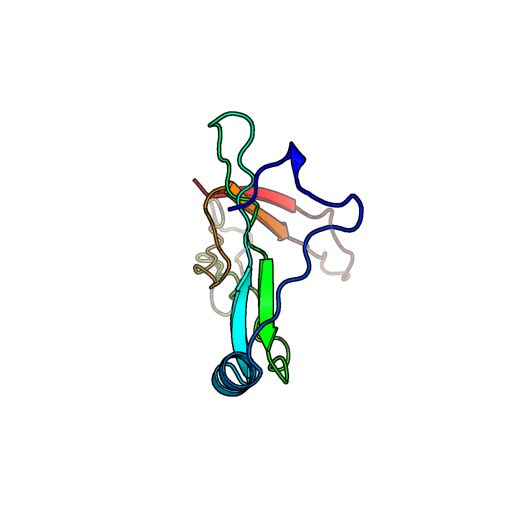 C CA . ASP A 1 96 ? 5.022 3.633 3.156 1.00 85.62 96 ASP A CA 1
ATOM 727 C C . ASP A 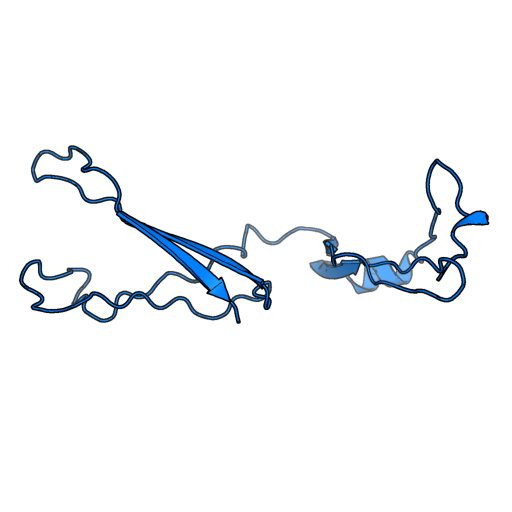1 96 ? 4.433 4.026 4.510 1.00 85.62 96 ASP A C 1
ATOM 729 O O . ASP A 1 96 ? 4.967 3.709 5.577 1.00 85.62 96 ASP A O 1
ATOM 733 N N . THR A 1 97 ? 3.287 4.700 4.460 1.00 89.75 97 THR A N 1
ATOM 734 C CA . THR A 1 97 ? 2.521 5.081 5.645 1.00 89.75 97 THR A CA 1
ATOM 735 C C . THR A 1 97 ? 1.245 4.259 5.742 1.00 89.75 97 THR A C 1
ATOM 737 O O . THR A 1 97 ? 0.402 4.296 4.849 1.00 89.75 97 THR A O 1
ATOM 740 N N . VAL A 1 98 ? 1.075 3.562 6.863 1.00 86.25 98 VAL A N 1
ATOM 741 C CA . VAL A 1 98 ? -0.130 2.795 7.189 1.00 86.25 98 VAL A CA 1
ATOM 742 C C . VAL A 1 98 ? -0.946 3.565 8.225 1.00 86.25 98 VAL A C 1
ATOM 744 O O . VAL A 1 98 ? -0.427 3.917 9.285 1.00 86.25 98 VAL A O 1
ATOM 747 N N . LYS A 1 99 ? -2.230 3.813 7.932 1.00 90.81 99 LYS A N 1
ATOM 748 C CA . LYS A 1 99 ? -3.176 4.502 8.824 1.00 90.81 99 LYS A CA 1
ATOM 749 C C . LYS A 1 99 ? -4.257 3.539 9.319 1.00 90.81 99 LYS A C 1
ATOM 751 O O . LYS A 1 99 ? -5.015 2.995 8.521 1.00 90.81 99 LYS A O 1
ATOM 756 N N . LEU A 1 100 ? -4.366 3.386 10.634 1.00 89.00 100 LEU A N 1
ATOM 757 C CA . LEU A 1 100 ? -5.477 2.729 11.315 1.00 89.00 100 LEU A CA 1
ATOM 758 C C . LEU A 1 100 ? -6.557 3.766 11.641 1.00 89.00 100 LEU A C 1
ATOM 760 O O . LEU A 1 100 ? -6.258 4.821 12.199 1.00 89.00 100 LEU A O 1
ATOM 764 N N . THR A 1 101 ? -7.808 3.442 11.318 1.00 91.81 101 THR A N 1
ATOM 765 C CA . THR A 1 101 ? -8.993 4.183 11.767 1.00 91.81 101 THR A CA 1
ATOM 766 C C . THR A 1 101 ? -9.885 3.225 12.537 1.00 91.81 101 THR A C 1
ATOM 768 O O . THR A 1 101 ? -10.310 2.212 11.988 1.00 91.81 101 THR A O 1
ATOM 771 N N . TRP A 1 102 ? -10.154 3.533 13.800 1.00 88.50 102 TRP A N 1
ATOM 772 C CA . TRP A 1 102 ? -11.058 2.770 14.647 1.00 88.50 102 TRP A CA 1
ATOM 773 C C . TRP A 1 102 ? -12.324 3.581 14.901 1.00 88.50 102 TRP A C 1
ATOM 775 O O . TRP A 1 102 ? -12.281 4.620 15.562 1.00 88.50 102 TRP A O 1
ATOM 785 N N . GLN A 1 103 ? -13.444 3.099 14.369 1.00 92.00 103 GLN A N 1
ATOM 786 C CA . GLN A 1 103 ? -14.758 3.709 14.528 1.00 92.00 103 GLN A CA 1
ATOM 787 C C . GLN A 1 103 ? -15.572 2.888 15.529 1.00 92.00 103 GLN A C 1
ATOM 789 O O . GLN A 1 103 ? -15.994 1.775 15.226 1.00 92.00 103 GLN A O 1
ATOM 794 N N . ALA A 1 104 ? -15.786 3.440 16.720 1.00 86.06 104 ALA A N 1
ATOM 795 C CA . ALA A 1 104 ? -16.668 2.849 17.719 1.00 86.06 104 ALA A CA 1
ATOM 796 C C . ALA A 1 104 ? -18.084 3.423 17.590 1.00 86.06 104 ALA A C 1
ATOM 798 O O . ALA A 1 104 ? -18.265 4.536 17.087 1.00 86.06 104 ALA A O 1
ATOM 799 N N . TYR A 1 105 ? -19.069 2.666 18.063 1.00 88.88 105 TYR A N 1
ATOM 800 C CA . TYR A 1 105 ? -20.472 3.061 18.089 1.00 88.88 105 TYR A CA 1
ATOM 801 C C . TYR A 1 105 ? -21.027 2.866 19.498 1.00 88.88 105 TYR A C 1
ATOM 803 O O . TYR A 1 105 ? -20.695 1.890 20.172 1.00 88.88 105 TYR A O 1
ATOM 811 N N . GLU A 1 106 ? -21.865 3.794 19.943 1.00 87.75 106 GLU A N 1
ATOM 812 C CA . GLU A 1 106 ? -22.652 3.642 21.165 1.00 87.75 106 GLU A CA 1
ATOM 813 C C . GLU A 1 106 ? -23.741 2.579 20.979 1.00 87.75 106 GLU A C 1
ATOM 815 O O . GLU A 1 106 ? -24.102 2.228 19.855 1.00 87.75 106 GLU A O 1
ATOM 820 N N . THR A 1 107 ? -24.352 2.128 22.078 1.00 85.50 107 THR A N 1
ATOM 821 C CA . THR A 1 107 ? -25.481 1.178 22.050 1.00 85.50 107 THR A CA 1
ATOM 822 C C . THR A 1 107 ? -26.630 1.645 21.146 1.00 85.50 107 THR A C 1
ATOM 824 O O . THR A 1 107 ? -27.315 0.822 20.548 1.00 85.50 107 THR A O 1
ATOM 827 N N . GLY A 1 108 ? -26.830 2.962 21.011 1.00 88.56 108 GLY A N 1
ATOM 828 C CA . GLY A 1 108 ? -27.831 3.560 20.119 1.00 88.56 108 GLY A CA 1
ATOM 829 C C . GLY A 1 108 ? -27.435 3.620 18.637 1.00 88.56 108 GLY A C 1
ATOM 830 O O . GLY A 1 108 ? -28.199 4.149 17.839 1.00 88.56 108 GLY A O 1
ATOM 831 N N . GLY A 1 109 ? -26.253 3.123 18.260 1.00 88.75 109 GLY A N 1
ATOM 832 C CA . GLY A 1 109 ? -25.738 3.157 16.887 1.00 88.75 109 GLY A CA 1
ATOM 833 C C . GLY A 1 109 ? -25.095 4.486 16.478 1.00 88.75 109 GLY A C 1
ATOM 834 O O . GLY A 1 109 ? -24.691 4.636 15.326 1.00 88.75 109 GLY A O 1
ATOM 835 N N . ASN A 1 110 ? -24.965 5.447 17.397 1.00 92.25 110 ASN A N 1
ATOM 836 C CA . ASN A 1 110 ? -24.281 6.709 17.125 1.00 92.25 110 ASN A CA 1
ATOM 837 C C . ASN A 1 110 ? -22.761 6.494 17.075 1.00 92.25 110 ASN A C 1
ATOM 839 O O . ASN A 1 110 ? -22.217 5.850 17.977 1.00 92.25 110 ASN A O 1
ATOM 843 N N . PRO A 1 111 ? -22.055 7.022 16.061 1.00 92.56 111 PRO A N 1
ATOM 844 C CA . PRO A 1 111 ? -20.605 6.916 15.993 1.00 92.56 111 PRO A CA 1
ATOM 845 C C . PRO A 1 111 ? -19.937 7.809 17.046 1.00 92.56 111 PRO A C 1
ATOM 847 O O . PRO A 1 111 ? -20.278 8.982 17.190 1.00 92.56 111 PRO A O 1
ATOM 850 N N . LEU A 1 112 ? -18.931 7.271 17.732 1.00 90.62 112 LEU A N 1
ATOM 851 C CA . LEU A 1 112 ? -17.996 8.051 18.546 1.00 90.62 112 LEU A CA 1
ATOM 852 C C . LEU A 1 112 ? -16.924 8.703 17.661 1.00 90.62 112 LEU A C 1
ATOM 854 O O . LEU A 1 112 ? -16.724 8.308 16.512 1.00 90.62 112 LEU A O 1
ATOM 858 N N . SER A 1 113 ? -16.183 9.677 18.191 1.00 94.25 113 SER A N 1
ATOM 859 C CA . SER A 1 113 ? -15.013 10.216 17.486 1.00 94.25 113 SER A CA 1
ATOM 860 C C . SER A 1 113 ? -14.014 9.095 17.166 1.00 94.25 113 SER A C 1
ATOM 862 O O . SER A 1 113 ? -13.651 8.336 18.071 1.00 94.25 113 SER A O 1
ATOM 864 N N . PRO A 1 114 ? -13.552 8.966 15.908 1.00 93.75 114 PRO A N 1
ATOM 865 C CA . PRO A 1 114 ? -12.687 7.863 15.526 1.00 93.75 114 PRO A CA 1
ATOM 866 C C . PRO A 1 114 ? -11.303 8.004 16.159 1.00 93.75 114 PRO A C 1
ATOM 868 O O . PRO A 1 114 ? -10.711 9.086 16.172 1.00 93.75 114 PRO A O 1
ATOM 871 N N . TYR A 1 115 ? -10.749 6.885 16.619 1.00 89.19 115 TYR A N 1
ATOM 872 C CA . TYR A 1 115 ? -9.344 6.817 17.001 1.00 89.19 115 TYR A CA 1
ATOM 873 C C . TYR A 1 115 ? -8.485 6.597 15.753 1.00 89.19 115 TYR A C 1
ATOM 875 O O . TYR A 1 115 ? -8.769 5.721 14.933 1.00 89.19 115 TYR A O 1
ATOM 883 N N . LEU A 1 116 ? -7.432 7.400 15.608 1.00 93.94 116 LEU A N 1
ATOM 884 C CA . LEU A 1 116 ? -6.514 7.352 14.476 1.00 93.94 116 LEU A CA 1
ATOM 885 C C . LEU A 1 116 ? -5.107 7.024 14.960 1.00 93.94 116 LEU A C 1
ATOM 887 O O . LEU A 1 116 ? -4.621 7.619 15.919 1.00 93.94 116 LEU A O 1
ATOM 891 N N . ASN A 1 117 ? -4.432 6.127 14.251 1.00 91.25 117 ASN A N 1
ATOM 892 C CA . ASN A 1 117 ? -3.019 5.855 14.473 1.00 91.25 117 ASN A CA 1
ATOM 893 C C . ASN A 1 117 ? -2.305 5.686 13.132 1.00 91.25 117 ASN A C 1
ATOM 895 O O . ASN A 1 117 ? -2.869 5.125 12.194 1.00 91.25 117 ASN A O 1
ATOM 899 N N . THR A 1 118 ? -1.069 6.160 13.042 1.00 92.56 118 THR A N 1
ATOM 900 C CA . THR A 1 118 ? -0.290 6.168 11.804 1.00 92.56 118 THR A CA 1
ATOM 901 C C . THR A 1 118 ? 1.101 5.621 12.072 1.00 92.56 118 THR A C 1
ATOM 903 O O . THR A 1 118 ? 1.758 6.028 13.029 1.00 92.56 118 THR A O 1
ATOM 906 N N . LYS A 1 119 ? 1.572 4.724 11.205 1.00 89.94 119 LYS A N 1
ATOM 907 C CA . LYS A 1 119 ? 2.920 4.160 11.278 1.00 89.94 119 LYS A CA 1
ATOM 908 C C . LYS A 1 119 ? 3.593 4.195 9.914 1.00 89.94 119 LYS A C 1
ATOM 910 O O . LYS A 1 119 ? 3.015 3.743 8.929 1.00 89.94 119 LYS A O 1
ATOM 915 N N . THR A 1 120 ? 4.827 4.683 9.881 1.00 91.94 120 THR A N 1
ATOM 916 C CA . THR A 1 120 ? 5.693 4.600 8.702 1.00 91.94 120 THR A CA 1
ATOM 917 C C . THR A 1 120 ? 6.547 3.343 8.784 1.00 91.94 120 THR A C 1
ATOM 919 O O . THR A 1 120 ? 7.072 3.004 9.848 1.00 91.94 120 THR A O 1
ATOM 922 N N . LEU A 1 121 ? 6.647 2.622 7.672 1.00 86.31 121 LEU A N 1
ATOM 923 C CA . LEU A 1 121 ? 7.423 1.392 7.585 1.00 86.31 121 LEU A CA 1
ATOM 924 C C . LEU A 1 121 ? 8.918 1.720 7.472 1.00 86.31 121 LEU A C 1
ATOM 926 O O . LEU A 1 121 ? 9.313 2.537 6.638 1.00 86.31 121 LEU A O 1
ATOM 930 N N . GLY A 1 122 ? 9.716 1.119 8.360 1.00 83.88 122 GLY A N 1
ATOM 931 C CA . GLY A 1 122 ? 11.162 1.346 8.486 1.00 83.88 122 GLY A CA 1
ATOM 932 C C . GLY A 1 122 ? 12.020 0.567 7.503 1.00 83.88 122 GLY A C 1
ATOM 933 O O . GLY A 1 122 ? 11.494 -0.320 6.801 1.00 83.88 122 GLY A O 1
#

Organism: Tanacetum cinerariifolium (NCBI:txid118510)

Radius of gyration: 22.59 Å; chains: 1; bounding box: 54×34×59 Å

Foldseek 3Di:
DEEPVPADPVGDDDDDDVVVLVVQEQHKDKDWDWYQDPNDTDIDDIDIDGRHDPPPPPPDFADWDWPCDDPNDRDPPPVDDIDIDTDDDPPDDQQDKDKDWAWDADPVRHTDDIDIDMDGHD

pLDDT: mean 81.4, std 9.33, range [49.47, 94.25]